Protein AF-A0A6N7ACR7-F1 (afdb_monomer)

Mean predicted aligned error: 9.59 Å

Sequence (82 aa):
MDPAIELAQRKKLEAIREKLDGQRVAELLARLKDAALGTQNLMPLFIECVESDITLGEICDVLRGVPAPVLGGWGEYVAGGF

pLDDT: mean 80.38, std 15.06, range [42.22, 94.06]

Foldseek 3Di:
DDVVVVVVVVVVVVVVVVVVLVVQLVVLLVVLLVCLLDVHDCVVSVVVCVVSVNDPVSNVVSNVPHDAPPPDGPDPPPCPDD

Radius of gyration: 18.53 Å; Cα contacts (8 Å, |Δi|>4): 36; chains: 1; bounding box: 57×29×39 Å

Solvent-accessible surface area (backbone atoms only — not comparable to full-atom values): 5063 Å² total; per-residue (Å²): 132,62,70,69,58,56,53,53,52,50,53,53,49,50,56,48,46,56,50,49,50,53,51,50,50,53,52,51,52,50,52,47,45,55,37,67,76,54,90,55,82,55,67,67,53,53,50,56,36,53,77,65,73,51,50,70,64,62,55,50,55,49,55,71,74,49,79,71,54,98,74,78,45,100,72,77,79,77,83,72,77,132

Nearest PDB structures (foldseek):
  6r1m-assembly1_A  TM=7.713E-01  e=8.136E+00  Escherichia coli
  6r1m-assembly1_B  TM=7.780E-01  e=9.842E+00  Escherichia coli

Secondary structure (DSSP, 8-state):
--HHHHHHHHHHHHHHHHHHHHHHHHHHHHHHHHHHHTT---HHHHHHHHHTT--HHHHHHHHHTSPPPSSS-TT-------

Structure (mmCIF, N/CA/C/O backbone):
data_AF-A0A6N7ACR7-F1
#
_entry.id   AF-A0A6N7ACR7-F1
#
loop_
_atom_site.group_PDB
_atom_site.id
_atom_site.type_symbol
_atom_site.label_atom_id
_atom_site.label_alt_id
_atom_site.label_comp_id
_atom_site.label_asym_id
_atom_site.label_entity_id
_atom_site.label_seq_id
_atom_site.pdbx_PDB_ins_code
_atom_site.Cartn_x
_atom_site.Cartn_y
_atom_site.Cartn_z
_atom_site.occupancy
_atom_site.B_iso_or_equiv
_atom_site.auth_seq_id
_atom_site.auth_comp_id
_atom_site.auth_asym_id
_atom_site.auth_atom_id
_atom_site.pdbx_PDB_model_num
ATOM 1 N N . MET A 1 1 ? 35.197 -5.191 -18.319 1.00 59.62 1 MET A N 1
ATOM 2 C CA . MET A 1 1 ? 33.799 -5.436 -17.913 1.00 59.62 1 MET A CA 1
ATOM 3 C C . MET A 1 1 ? 33.056 -5.806 -19.180 1.00 59.62 1 MET A C 1
ATOM 5 O O . MET A 1 1 ? 33.097 -5.017 -20.115 1.00 59.62 1 MET A O 1
ATOM 9 N N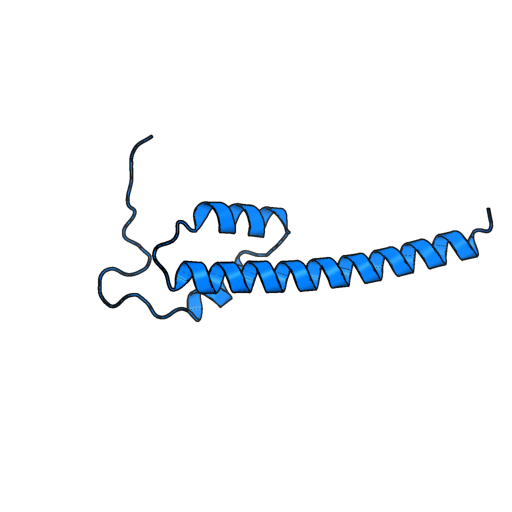 . ASP A 1 2 ? 32.542 -7.031 -19.272 1.00 80.62 2 ASP A N 1
ATOM 10 C CA . ASP A 1 2 ? 31.879 -7.530 -20.482 1.00 80.62 2 ASP A CA 1
ATOM 11 C C . ASP A 1 2 ? 30.476 -6.894 -20.596 1.00 80.62 2 ASP A C 1
ATOM 13 O O . ASP A 1 2 ? 29.650 -7.115 -19.701 1.00 80.62 2 ASP A O 1
ATOM 17 N N . PRO A 1 3 ? 30.189 -6.092 -21.638 1.00 76.19 3 PRO A N 1
ATOM 18 C CA . PRO A 1 3 ? 28.923 -5.367 -21.766 1.00 76.19 3 PRO A CA 1
ATOM 19 C C . PRO A 1 3 ? 27.693 -6.286 -21.756 1.00 76.19 3 PRO A C 1
ATOM 21 O O . PRO A 1 3 ? 26.614 -5.877 -21.327 1.00 76.19 3 PRO A O 1
ATOM 24 N N . ALA A 1 4 ? 27.841 -7.540 -22.197 1.00 78.44 4 ALA A N 1
ATOM 25 C CA . ALA A 1 4 ? 26.750 -8.510 -22.230 1.00 78.44 4 ALA A CA 1
ATOM 26 C C . ALA A 1 4 ? 26.338 -8.986 -20.825 1.00 78.44 4 ALA A C 1
ATOM 28 O O . ALA A 1 4 ? 25.151 -9.192 -20.559 1.00 78.44 4 ALA A O 1
ATOM 29 N N . ILE A 1 5 ? 27.305 -9.119 -19.909 1.00 80.81 5 ILE A N 1
ATOM 30 C CA . ILE A 1 5 ? 27.054 -9.523 -18.518 1.00 80.81 5 ILE A CA 1
ATOM 31 C C . ILE A 1 5 ? 26.341 -8.398 -17.763 1.00 80.81 5 ILE A C 1
ATOM 33 O O . ILE A 1 5 ? 25.390 -8.656 -17.025 1.00 80.81 5 ILE A O 1
ATOM 37 N N . GLU A 1 6 ? 26.750 -7.149 -17.989 1.00 83.50 6 GLU A N 1
ATOM 38 C CA . GLU A 1 6 ? 26.122 -5.977 -17.374 1.00 83.50 6 GLU A CA 1
ATOM 39 C C . GLU A 1 6 ? 24.641 -5.855 -17.771 1.00 83.50 6 GLU A C 1
ATOM 41 O O . GLU A 1 6 ? 23.768 -5.656 -16.923 1.00 83.50 6 GLU A O 1
ATOM 46 N N . LEU A 1 7 ? 24.336 -6.059 -19.054 1.00 85.81 7 LEU A N 1
ATOM 47 C CA . LEU A 1 7 ? 22.976 -5.975 -19.586 1.00 85.81 7 LEU A CA 1
ATOM 48 C C . LEU A 1 7 ? 22.080 -7.109 -19.056 1.00 85.81 7 LEU A C 1
ATOM 50 O O . LEU A 1 7 ? 20.916 -6.881 -18.725 1.00 85.81 7 LEU A O 1
ATOM 54 N N . ALA A 1 8 ? 22.627 -8.319 -18.910 1.00 86.56 8 ALA A N 1
ATOM 55 C CA . ALA A 1 8 ? 21.913 -9.453 -18.325 1.00 86.56 8 ALA A CA 1
ATOM 56 C C . ALA A 1 8 ? 21.616 -9.255 -16.827 1.00 86.56 8 ALA A C 1
ATOM 58 O O . ALA A 1 8 ? 20.520 -9.586 -16.367 1.00 86.56 8 ALA A O 1
ATOM 59 N N . GLN A 1 9 ? 22.557 -8.690 -16.063 1.00 85.81 9 GLN A N 1
ATOM 60 C CA . GLN A 1 9 ? 22.346 -8.396 -14.644 1.00 85.81 9 GLN A CA 1
ATOM 61 C C . GLN A 1 9 ? 21.303 -7.297 -14.429 1.00 85.81 9 GLN A C 1
ATOM 63 O O . GLN A 1 9 ? 20.442 -7.459 -13.565 1.00 85.81 9 GLN A O 1
ATOM 68 N N . ARG A 1 10 ? 21.322 -6.230 -15.242 1.00 85.81 10 ARG A N 1
ATOM 69 C CA . ARG A 1 10 ? 20.297 -5.171 -15.204 1.00 85.81 10 ARG A CA 1
ATOM 70 C C . ARG A 1 10 ? 18.898 -5.729 -15.464 1.00 85.81 10 ARG A C 1
ATOM 72 O O . ARG A 1 10 ? 18.017 -5.523 -14.638 1.00 85.81 10 ARG A O 1
ATOM 79 N N . LYS A 1 11 ? 18.723 -6.536 -16.517 1.00 89.06 11 LYS A N 1
ATOM 80 C CA . LYS A 1 11 ? 17.433 -7.186 -16.823 1.00 89.06 11 LYS A CA 1
ATOM 81 C C . LYS A 1 11 ? 16.943 -8.097 -15.699 1.00 89.06 11 LYS A C 1
ATOM 83 O O . LYS A 1 11 ? 15.757 -8.125 -15.386 1.00 89.06 11 LYS A O 1
ATOM 88 N N . LYS A 1 12 ? 17.851 -8.853 -15.072 1.00 88.44 12 LYS A N 1
ATOM 89 C CA . LYS A 1 12 ? 17.508 -9.699 -13.922 1.00 88.44 12 LYS A CA 1
ATOM 90 C C . LYS A 1 12 ? 17.066 -8.856 -12.724 1.00 88.44 12 LYS A C 1
ATOM 92 O O . LYS A 1 12 ? 16.129 -9.246 -12.036 1.00 88.44 12 LYS A O 1
ATOM 97 N N . LEU A 1 13 ? 17.729 -7.727 -12.478 1.00 87.50 13 LEU A N 1
ATOM 98 C CA . LEU A 1 13 ? 17.377 -6.818 -11.392 1.00 87.50 13 LEU A CA 1
ATOM 99 C C . LEU A 1 13 ? 16.025 -6.140 -11.634 1.00 87.50 13 LEU A C 1
ATOM 101 O O . LEU A 1 13 ? 15.227 -6.084 -10.709 1.00 87.50 13 LEU A O 1
ATOM 105 N N . GLU A 1 14 ? 15.748 -5.694 -12.860 1.00 86.31 14 GLU A N 1
ATOM 106 C CA . GLU A 1 14 ? 14.450 -5.127 -13.253 1.00 86.31 14 GLU A CA 1
ATOM 107 C C . GLU A 1 14 ? 13.317 -6.131 -13.024 1.00 86.31 14 GLU A C 1
ATOM 109 O O . GLU A 1 14 ? 12.366 -5.816 -12.320 1.00 86.31 14 GLU A O 1
ATOM 114 N N . ALA A 1 15 ? 13.471 -7.374 -13.491 1.00 85.25 15 ALA A N 1
ATOM 115 C CA . ALA A 1 15 ? 12.467 -8.419 -13.290 1.00 85.25 15 ALA A CA 1
ATOM 116 C C . ALA A 1 15 ? 12.256 -8.776 -11.805 1.00 85.25 15 ALA A C 1
ATOM 118 O O . ALA A 1 15 ? 11.141 -9.072 -11.374 1.00 85.25 15 ALA A O 1
ATOM 119 N N . ILE A 1 16 ? 13.328 -8.765 -11.004 1.00 84.00 16 ILE A N 1
ATOM 120 C CA . ILE A 1 16 ? 13.224 -8.960 -9.552 1.00 84.00 16 ILE A CA 1
ATOM 121 C C . ILE A 1 16 ? 12.503 -7.772 -8.914 1.00 84.00 16 ILE A C 1
ATOM 123 O O . ILE A 1 16 ? 11.651 -7.993 -8.059 1.00 84.00 16 ILE A O 1
ATOM 127 N N . ARG A 1 17 ? 12.817 -6.540 -9.329 1.00 80.88 17 ARG A N 1
ATOM 128 C CA . ARG A 1 17 ? 12.191 -5.322 -8.814 1.00 80.88 17 ARG A CA 1
ATOM 129 C C . ARG A 1 17 ? 10.699 -5.303 -9.129 1.00 80.88 17 ARG A C 1
ATOM 131 O O . ARG A 1 17 ? 9.918 -5.205 -8.201 1.00 80.88 17 ARG A O 1
ATOM 138 N N . GLU A 1 18 ? 10.306 -5.559 -10.374 1.00 81.31 18 GLU A N 1
ATOM 139 C CA . GLU A 1 18 ? 8.895 -5.664 -10.777 1.00 81.31 18 GLU A CA 1
ATOM 140 C C . GLU A 1 18 ? 8.133 -6.726 -9.970 1.00 81.31 18 GLU A C 1
ATOM 142 O O . GLU A 1 18 ? 7.003 -6.501 -9.539 1.00 81.31 18 GLU A O 1
ATOM 147 N N . LYS A 1 19 ? 8.756 -7.885 -9.712 1.00 80.62 19 LYS A N 1
ATOM 148 C CA . LYS A 1 19 ? 8.145 -8.941 -8.894 1.00 80.62 19 LYS A CA 1
ATOM 149 C C . LYS A 1 19 ? 8.027 -8.544 -7.420 1.00 80.62 19 LYS A C 1
ATOM 151 O O . LYS A 1 19 ? 7.015 -8.856 -6.795 1.00 80.62 19 LYS A O 1
ATOM 156 N N . LEU A 1 20 ? 9.063 -7.924 -6.856 1.00 77.31 20 LEU A N 1
ATOM 157 C CA . LEU A 1 20 ? 9.074 -7.483 -5.460 1.00 77.31 20 LEU A CA 1
ATOM 158 C C . LEU A 1 20 ? 8.107 -6.325 -5.235 1.00 77.31 20 LEU A C 1
ATOM 160 O O . LEU A 1 20 ? 7.406 -6.334 -4.229 1.00 77.31 20 LEU A O 1
ATOM 164 N N . ASP A 1 21 ? 8.019 -5.394 -6.179 1.00 81.38 21 ASP A N 1
ATOM 165 C CA . ASP A 1 21 ? 7.041 -4.313 -6.159 1.00 81.38 21 ASP A CA 1
ATOM 166 C C . ASP A 1 21 ? 5.633 -4.908 -6.236 1.00 81.38 21 ASP A C 1
ATOM 168 O O . ASP A 1 21 ? 4.820 -4.636 -5.363 1.00 81.38 21 ASP A O 1
ATOM 172 N N . GLY A 1 22 ? 5.364 -5.844 -7.156 1.00 86.06 22 GLY A N 1
ATOM 173 C CA . GLY A 1 22 ? 4.067 -6.530 -7.226 1.00 86.06 22 GLY A CA 1
ATOM 174 C C . GLY A 1 22 ? 3.696 -7.299 -5.949 1.00 86.06 22 GLY A C 1
ATOM 175 O O . GLY A 1 22 ? 2.546 -7.259 -5.508 1.00 86.06 22 GLY A O 1
ATOM 176 N N . GLN A 1 23 ? 4.661 -7.971 -5.313 1.00 88.88 23 GLN A N 1
ATOM 177 C CA . GLN A 1 23 ? 4.439 -8.643 -4.029 1.00 88.88 23 GLN A CA 1
ATOM 178 C C . GLN A 1 23 ? 4.174 -7.634 -2.902 1.00 88.88 23 GLN A C 1
ATOM 180 O O . GLN A 1 23 ? 3.247 -7.825 -2.116 1.00 88.88 23 GLN A O 1
ATOM 185 N N . ARG A 1 24 ? 4.951 -6.550 -2.840 1.00 89.88 24 ARG A N 1
ATOM 186 C CA . ARG A 1 24 ? 4.802 -5.484 -1.845 1.00 89.88 24 ARG A CA 1
ATOM 187 C C . ARG A 1 24 ? 3.463 -4.764 -1.987 1.00 89.88 24 ARG A C 1
ATOM 189 O O . ARG A 1 24 ? 2.807 -4.515 -0.980 1.00 89.88 24 ARG A O 1
ATOM 196 N N . VAL A 1 25 ? 3.037 -4.479 -3.217 1.00 91.06 25 VAL A N 1
ATOM 197 C CA . VAL A 1 25 ? 1.719 -3.911 -3.537 1.00 91.06 25 VAL A CA 1
ATOM 198 C C . VAL A 1 25 ? 0.620 -4.831 -3.010 1.00 91.06 25 VAL A C 1
ATOM 200 O O . VAL A 1 25 ? -0.260 -4.380 -2.281 1.00 91.06 25 VAL A O 1
ATOM 203 N N . ALA A 1 26 ? 0.700 -6.133 -3.298 1.00 91.62 26 ALA A N 1
ATOM 204 C CA . ALA A 1 26 ? -0.280 -7.102 -2.816 1.00 91.62 26 ALA A CA 1
ATOM 205 C C . ALA A 1 26 ? -0.331 -7.181 -1.277 1.00 91.62 26 ALA A C 1
ATOM 207 O O . ALA A 1 26 ? -1.418 -7.217 -0.701 1.00 91.62 26 ALA A O 1
ATOM 208 N N . GLU A 1 27 ? 0.823 -7.170 -0.602 1.00 93.62 27 GLU A N 1
ATOM 209 C CA . GLU A 1 27 ? 0.905 -7.171 0.865 1.00 93.62 27 GLU A CA 1
ATOM 210 C C . GLU A 1 27 ? 0.329 -5.889 1.483 1.00 93.62 27 GLU A C 1
ATOM 212 O O . GLU A 1 27 ? -0.427 -5.960 2.455 1.00 93.62 27 GLU A O 1
ATOM 217 N N . LEU A 1 28 ? 0.639 -4.719 0.918 1.00 94.06 28 LEU A N 1
ATOM 218 C CA . LEU A 1 28 ? 0.110 -3.436 1.385 1.00 94.06 28 LEU A CA 1
ATOM 219 C C . LEU A 1 28 ? -1.404 -3.338 1.189 1.00 94.06 28 LEU A C 1
ATOM 221 O O . LEU A 1 28 ? -2.108 -2.937 2.113 1.00 94.06 28 LEU A O 1
ATOM 225 N N . LEU A 1 29 ? -1.918 -3.767 0.035 1.00 93.31 29 LEU A N 1
ATOM 226 C CA . LEU A 1 29 ? -3.356 -3.805 -0.234 1.00 93.31 29 LEU A CA 1
ATOM 227 C C . LEU A 1 29 ? -4.091 -4.794 0.687 1.00 93.31 29 LEU A C 1
ATOM 229 O O . LEU A 1 29 ? -5.198 -4.501 1.143 1.00 93.31 29 LEU A O 1
ATOM 233 N N . ALA A 1 30 ? -3.478 -5.934 1.018 1.00 93.44 30 ALA A N 1
ATOM 234 C CA . ALA A 1 30 ? -4.028 -6.872 1.997 1.00 93.44 30 ALA A CA 1
ATOM 235 C C . ALA A 1 30 ? -4.071 -6.262 3.408 1.00 93.44 30 ALA A C 1
ATOM 237 O O . ALA A 1 30 ? -5.120 -6.282 4.051 1.00 93.44 30 ALA A O 1
ATOM 238 N N . ARG A 1 31 ? -2.973 -5.634 3.858 1.00 93.00 31 ARG A N 1
ATOM 239 C CA . ARG A 1 31 ? -2.925 -4.909 5.141 1.00 93.00 31 ARG A CA 1
ATOM 240 C C . ARG A 1 31 ? -3.959 -3.788 5.197 1.00 93.00 31 ARG A C 1
ATOM 242 O O . ARG A 1 31 ? -4.618 -3.625 6.220 1.00 93.00 31 ARG A O 1
ATOM 249 N N . LEU A 1 32 ? -4.121 -3.038 4.106 1.00 91.75 32 LEU A N 1
ATOM 250 C CA . LEU A 1 32 ? -5.129 -1.989 3.984 1.00 91.75 32 LEU A CA 1
ATOM 251 C C . LEU A 1 32 ? -6.539 -2.556 4.157 1.00 91.75 32 LEU A C 1
ATOM 253 O O . LEU A 1 32 ? -7.326 -1.989 4.909 1.00 91.75 32 LEU A O 1
ATOM 257 N N . LYS A 1 33 ? -6.847 -3.684 3.509 1.00 90.81 33 LYS A N 1
ATOM 258 C CA . LYS A 1 33 ? -8.140 -4.364 3.647 1.00 90.81 33 LYS A CA 1
ATOM 259 C C . LYS A 1 33 ? -8.413 -4.800 5.088 1.00 90.81 33 LYS A C 1
ATOM 261 O O . LYS A 1 33 ? -9.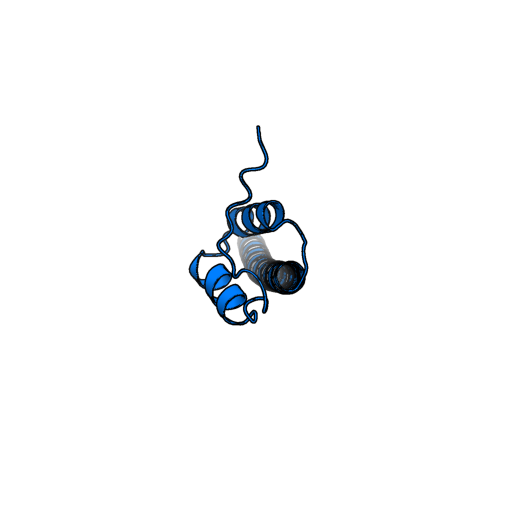510 -4.578 5.594 1.00 90.81 33 LYS A O 1
ATOM 266 N N . ASP A 1 34 ? -7.432 -5.411 5.743 1.00 90.50 34 ASP A N 1
ATOM 267 C CA . ASP A 1 34 ? -7.582 -5.905 7.114 1.00 90.50 34 ASP A CA 1
ATOM 268 C C . ASP A 1 34 ? -7.748 -4.752 8.110 1.00 90.50 34 ASP A C 1
ATOM 270 O O . ASP A 1 34 ? -8.630 -4.788 8.970 1.00 90.50 34 ASP A O 1
ATOM 274 N N . ALA A 1 35 ? -6.956 -3.68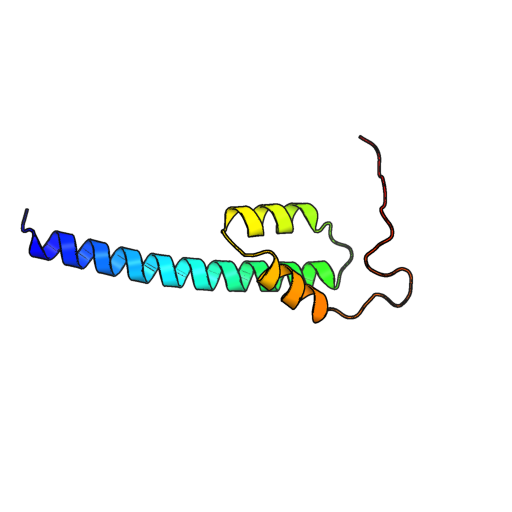8 7.956 1.00 89.00 35 ALA A N 1
ATOM 275 C CA . ALA A 1 35 ? -7.089 -2.476 8.755 1.00 89.00 35 ALA A CA 1
ATOM 276 C C . ALA A 1 35 ? -8.448 -1.800 8.530 1.00 89.00 35 ALA A C 1
ATOM 278 O O . ALA A 1 35 ? -9.050 -1.303 9.483 1.00 89.00 35 ALA A O 1
ATOM 279 N N . ALA A 1 36 ? -8.947 -1.839 7.291 1.00 86.88 36 ALA A N 1
ATOM 280 C CA . ALA A 1 36 ? -10.237 -1.290 6.903 1.00 86.88 36 ALA A CA 1
ATOM 281 C C . ALA A 1 36 ? -11.433 -2.057 7.487 1.00 86.88 36 ALA A C 1
ATOM 283 O O . ALA A 1 36 ? -12.482 -1.470 7.734 1.00 86.88 36 ALA A O 1
ATOM 284 N N . LEU A 1 37 ? -11.284 -3.359 7.732 1.00 86.06 37 LEU A N 1
ATOM 285 C CA . LEU A 1 37 ? -12.278 -4.165 8.447 1.00 86.06 37 LEU A CA 1
ATOM 286 C C . LEU A 1 37 ? -12.263 -3.921 9.964 1.00 86.06 37 LEU A C 1
ATOM 288 O O . LEU A 1 37 ? -13.217 -4.279 10.656 1.00 86.06 37 LEU A O 1
ATOM 292 N N . GLY A 1 38 ? -11.173 -3.360 10.485 1.00 82.69 38 GLY A N 1
ATOM 293 C CA . GLY A 1 38 ? -11.001 -3.039 11.895 1.00 82.69 38 GLY A CA 1
ATOM 294 C C . GLY A 1 38 ? -11.283 -1.573 12.223 1.00 82.69 38 GLY A C 1
ATOM 295 O O . GLY A 1 38 ? -11.942 -0.844 11.492 1.00 82.69 38 GLY A O 1
ATOM 296 N N . THR A 1 39 ? -10.749 -1.131 13.361 1.00 77.25 39 THR A N 1
ATOM 297 C CA . THR A 1 39 ? -10.819 0.263 13.840 1.00 77.25 39 THR A CA 1
ATOM 298 C C . THR A 1 39 ? -9.451 0.950 13.798 1.00 77.25 39 THR A C 1
ATOM 300 O O . THR A 1 39 ? -9.183 1.872 14.568 1.00 77.25 39 THR A O 1
ATOM 303 N N . GLN A 1 40 ? -8.530 0.434 12.983 1.00 82.31 40 GLN A N 1
ATOM 304 C CA . GLN A 1 40 ? -7.168 0.952 12.892 1.00 82.31 40 GLN A CA 1
ATOM 305 C C . GLN A 1 40 ? -7.154 2.257 12.091 1.00 82.31 40 GLN A C 1
ATOM 307 O O . GLN A 1 40 ? -7.945 2.443 11.168 1.00 82.31 40 GLN A O 1
ATOM 312 N N . ASN A 1 41 ? -6.239 3.170 12.424 1.00 82.94 41 ASN A N 1
ATOM 313 C CA . ASN A 1 41 ? -6.055 4.380 11.630 1.00 82.94 41 ASN A CA 1
ATOM 314 C C . ASN A 1 41 ? -5.435 4.012 10.273 1.00 82.94 41 ASN A C 1
ATOM 316 O O . ASN A 1 41 ? -4.364 3.410 10.225 1.00 82.94 41 ASN A O 1
ATOM 320 N N . LEU A 1 42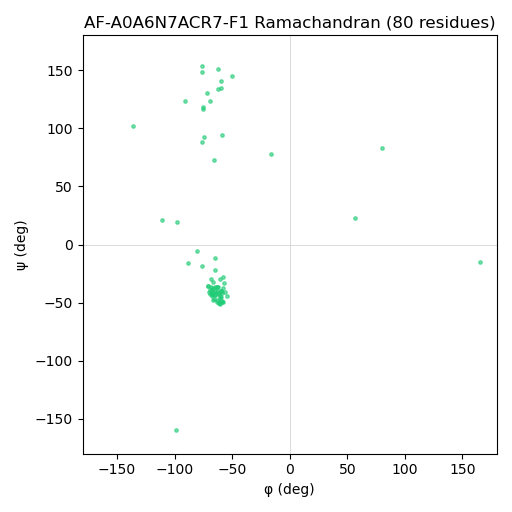 ? -6.099 4.392 9.184 1.00 88.19 42 LEU A N 1
ATOM 321 C CA . LEU A 1 42 ? -5.692 4.056 7.819 1.00 88.19 42 LEU A CA 1
ATOM 322 C C . LEU A 1 42 ? -4.724 5.061 7.200 1.00 88.19 42 LEU A C 1
ATOM 324 O O . LEU A 1 42 ? -4.072 4.734 6.214 1.00 88.19 42 LEU A O 1
ATOM 328 N N . MET A 1 43 ? -4.588 6.261 7.775 1.00 90.75 43 MET A N 1
ATOM 329 C CA . MET A 1 43 ? -3.693 7.294 7.243 1.00 90.75 43 MET A CA 1
ATOM 330 C C . MET A 1 43 ? -2.244 6.814 7.059 1.00 90.75 43 MET A C 1
ATOM 332 O O . MET A 1 43 ? -1.695 7.068 5.988 1.00 90.75 43 MET A O 1
ATOM 336 N N . PRO A 1 44 ? -1.626 6.079 8.009 1.00 90.88 44 PRO 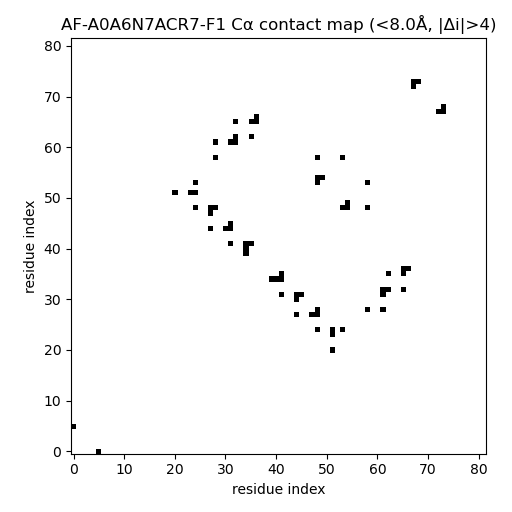A N 1
ATOM 337 C CA . PRO A 1 44 ? -0.284 5.533 7.806 1.00 90.88 44 PRO A CA 1
ATOM 338 C C . PRO A 1 44 ? -0.204 4.580 6.606 1.00 90.88 44 PRO A C 1
ATOM 340 O O . PRO A 1 44 ? 0.736 4.656 5.822 1.00 90.88 44 PRO A O 1
ATOM 343 N N . LEU A 1 45 ? -1.223 3.734 6.413 1.00 91.69 45 LEU A N 1
ATOM 344 C CA . LEU A 1 45 ? -1.270 2.782 5.301 1.00 91.69 45 LEU A CA 1
ATOM 345 C C . LEU A 1 45 ? -1.491 3.475 3.956 1.00 91.69 45 LEU A C 1
ATOM 347 O O . LEU A 1 45 ? -0.901 3.055 2.966 1.00 91.69 45 LEU A O 1
ATOM 351 N N . PHE A 1 46 ? -2.285 4.548 3.901 1.00 90.94 46 PHE A N 1
ATOM 352 C CA . PHE A 1 46 ? -2.423 5.341 2.677 1.00 90.94 46 PHE A CA 1
ATOM 353 C C . PHE A 1 46 ? -1.102 5.991 2.265 1.00 90.94 46 PHE A C 1
ATOM 355 O O . PHE A 1 46 ? -0.777 5.979 1.081 1.00 90.94 46 PHE A O 1
ATOM 362 N N . ILE A 1 47 ? -0.324 6.504 3.225 1.00 92.62 47 ILE A N 1
ATOM 363 C CA . ILE A 1 47 ? 1.012 7.050 2.953 1.00 92.62 47 ILE A CA 1
ATOM 364 C C . ILE A 1 47 ? 1.924 5.948 2.397 1.00 92.62 47 ILE A C 1
ATOM 366 O O . ILE A 1 47 ? 2.476 6.127 1.316 1.00 92.62 47 ILE A O 1
ATOM 370 N N . GLU A 1 48 ? 1.999 4.784 3.058 1.00 92.44 48 GLU A N 1
ATOM 371 C CA . GLU A 1 48 ? 2.804 3.639 2.587 1.00 92.44 48 GLU A CA 1
ATOM 372 C C . GLU A 1 48 ? 2.397 3.170 1.174 1.00 92.44 48 GLU A C 1
ATOM 374 O O . GLU A 1 48 ? 3.255 2.791 0.371 1.00 92.44 48 GLU A O 1
ATOM 379 N N . CYS A 1 49 ? 1.095 3.193 0.856 1.00 92.38 49 CYS A N 1
ATOM 380 C CA . CYS A 1 49 ? 0.583 2.825 -0.465 1.00 92.38 49 CYS A CA 1
ATOM 381 C C . CYS A 1 49 ? 1.032 3.820 -1.541 1.00 92.38 49 CYS A C 1
ATOM 383 O O . CYS A 1 49 ? 1.546 3.402 -2.577 1.00 92.38 49 CYS A O 1
ATOM 385 N N . VAL A 1 50 ? 0.884 5.124 -1.289 1.00 90.75 50 VAL A N 1
ATOM 386 C CA . VAL A 1 50 ? 1.279 6.174 -2.243 1.00 90.75 50 VAL A CA 1
ATOM 387 C C . VAL A 1 50 ? 2.799 6.215 -2.428 1.00 90.75 50 VAL A C 1
ATOM 389 O O . VAL A 1 50 ? 3.265 6.381 -3.549 1.00 90.75 50 VAL A O 1
ATOM 392 N N . GLU A 1 51 ? 3.583 6.000 -1.367 1.00 90.94 51 GLU A N 1
ATOM 393 C CA . GLU A 1 51 ? 5.049 5.873 -1.452 1.00 90.94 51 GLU A CA 1
ATOM 394 C C . GLU A 1 51 ? 5.509 4.639 -2.243 1.00 90.94 51 GLU A C 1
ATOM 396 O O . GLU A 1 51 ? 6.640 4.609 -2.725 1.00 90.94 51 GLU A O 1
ATOM 401 N N . SER A 1 52 ? 4.652 3.623 -2.367 1.00 90.50 52 SER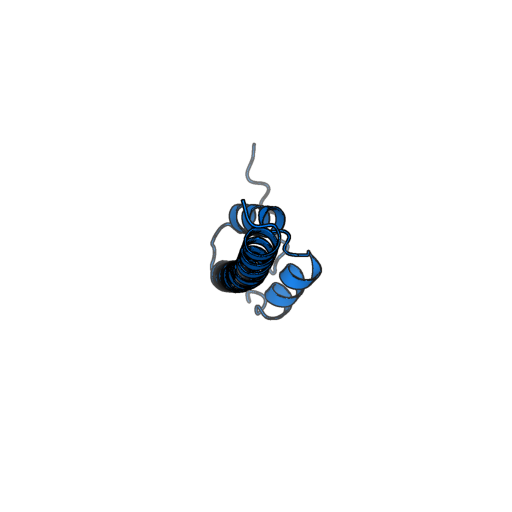 A N 1
ATOM 402 C CA . SER A 1 52 ? 4.916 2.404 -3.143 1.00 90.50 52 SER A CA 1
ATOM 403 C C . SER A 1 52 ? 4.293 2.457 -4.547 1.00 90.50 52 SER A C 1
ATOM 405 O O . SER A 1 52 ? 4.088 1.407 -5.153 1.00 90.50 52 SER A O 1
ATOM 407 N N . ASP A 1 53 ? 3.959 3.658 -5.039 1.00 89.75 53 ASP A N 1
ATOM 408 C CA . ASP A 1 53 ? 3.342 3.917 -6.349 1.00 89.75 53 ASP A CA 1
ATOM 409 C C . ASP A 1 53 ? 2.005 3.178 -6.584 1.00 89.75 53 ASP A C 1
ATOM 411 O O . ASP A 1 53 ? 1.575 2.986 -7.723 1.00 89.75 53 ASP A O 1
ATOM 415 N N . ILE A 1 54 ? 1.304 2.792 -5.509 1.00 92.00 54 ILE A N 1
ATOM 416 C CA . ILE A 1 54 ? -0.031 2.192 -5.604 1.00 92.00 54 ILE A CA 1
ATOM 417 C C . ILE A 1 54 ? -1.029 3.273 -6.003 1.00 92.00 54 ILE A C 1
ATOM 419 O O . ILE A 1 54 ? -1.107 4.348 -5.401 1.00 92.00 54 ILE A O 1
ATOM 423 N N . THR A 1 55 ? -1.837 2.978 -7.013 1.00 90.00 55 THR A N 1
ATOM 424 C CA . THR A 1 55 ? -2.785 3.946 -7.552 1.00 90.00 55 THR A CA 1
ATOM 425 C C . THR A 1 55 ? -4.005 4.118 -6.649 1.00 90.00 55 THR A C 1
ATOM 427 O O . THR A 1 55 ? -4.458 3.201 -5.961 1.00 90.00 55 THR A O 1
ATOM 430 N N . LEU A 1 56 ? -4.632 5.296 -6.726 1.00 90.75 56 LEU A N 1
ATOM 431 C CA . LEU A 1 56 ? -5.911 5.547 -6.056 1.00 90.75 56 LEU A CA 1
ATOM 432 C C . LEU A 1 56 ? -7.001 4.552 -6.494 1.00 90.75 56 LEU A C 1
ATOM 434 O O . LEU A 1 56 ? -7.852 4.187 -5.689 1.00 90.75 56 LEU A O 1
ATOM 438 N N . GLY A 1 57 ? -6.969 4.101 -7.754 1.00 90.31 57 GLY A N 1
ATOM 439 C CA . GLY A 1 57 ? -7.902 3.100 -8.274 1.00 90.31 57 GLY A CA 1
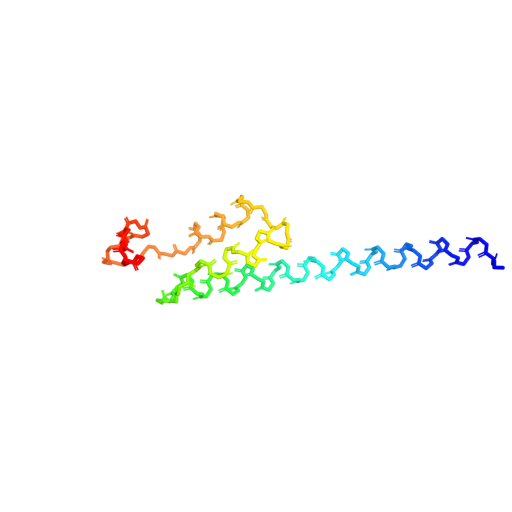ATOM 440 C C . GLY A 1 57 ? -7.807 1.777 -7.516 1.00 90.31 57 GLY A C 1
ATOM 441 O O . GLY A 1 57 ? -8.815 1.306 -6.998 1.00 90.31 57 GLY A O 1
ATOM 442 N N . GLU A 1 58 ? -6.594 1.241 -7.366 1.00 90.88 58 GLU A N 1
ATOM 443 C CA . GLU A 1 58 ? -6.338 -0.008 -6.634 1.00 90.88 58 GLU A CA 1
ATOM 444 C C . GLU A 1 58 ? -6.742 0.098 -5.159 1.00 90.88 58 GLU A C 1
ATOM 446 O O . GLU A 1 58 ? -7.383 -0.804 -4.616 1.00 90.88 58 GLU A O 1
ATOM 451 N N . ILE A 1 59 ? -6.439 1.233 -4.523 1.00 91.19 59 ILE A N 1
ATOM 452 C CA . ILE A 1 59 ? -6.839 1.522 -3.140 1.00 91.19 59 ILE A CA 1
ATOM 453 C C . ILE A 1 59 ? -8.371 1.534 -3.014 1.00 91.19 59 ILE A C 1
ATOM 455 O O . ILE A 1 59 ? -8.937 0.864 -2.147 1.00 91.19 59 ILE A O 1
ATOM 459 N N . CYS A 1 60 ? -9.066 2.274 -3.883 1.00 90.75 60 CYS A N 1
ATOM 460 C CA . CYS A 1 60 ? -10.526 2.343 -3.871 1.00 90.75 60 CYS A CA 1
ATOM 461 C C . CYS A 1 60 ? -11.178 0.987 -4.155 1.00 90.75 60 CYS A C 1
ATOM 463 O O . CYS A 1 60 ? -12.219 0.688 -3.573 1.00 90.75 60 CYS A O 1
ATOM 465 N N . ASP A 1 61 ? -10.598 0.169 -5.028 1.00 91.81 61 ASP A N 1
ATOM 466 C CA . ASP A 1 61 ? -11.140 -1.146 -5.366 1.00 91.81 61 ASP A CA 1
ATOM 467 C C . ASP A 1 61 ? -11.049 -2.125 -4.192 1.00 91.81 61 ASP A C 1
ATOM 469 O O . ASP A 1 61 ? -12.005 -2.863 -3.941 1.00 91.81 61 ASP A O 1
ATOM 473 N N . VAL A 1 62 ? -9.975 -2.064 -3.396 1.00 91.31 62 VAL A N 1
ATOM 474 C CA . VAL A 1 62 ? -9.904 -2.788 -2.118 1.00 91.31 62 VAL A CA 1
ATOM 475 C C . VAL A 1 62 ? -11.007 -2.332 -1.165 1.00 91.31 62 VAL A C 1
ATOM 477 O O . VAL A 1 62 ? -11.730 -3.169 -0.622 1.00 91.31 62 VAL A O 1
ATOM 480 N N . LEU A 1 63 ? -11.177 -1.019 -0.993 1.00 87.38 63 LEU A N 1
ATOM 481 C CA . LEU A 1 63 ? -12.162 -0.454 -0.064 1.00 87.38 63 LEU A CA 1
ATOM 482 C C . LEU A 1 63 ? -13.612 -0.727 -0.490 1.00 87.38 63 LEU A C 1
ATOM 484 O O . LEU A 1 63 ? -14.464 -0.944 0.366 1.00 87.38 63 LEU A O 1
ATOM 488 N N . ARG A 1 64 ? -13.903 -0.797 -1.796 1.00 86.50 64 ARG A N 1
ATOM 489 C CA . ARG A 1 64 ? -15.223 -1.208 -2.313 1.00 86.50 64 ARG A CA 1
ATOM 490 C C . ARG A 1 64 ? -15.612 -2.626 -1.893 1.00 86.50 64 ARG A C 1
ATOM 492 O O . ARG A 1 64 ? -16.798 -2.916 -1.767 1.00 86.50 64 ARG A O 1
ATOM 499 N N . GLY A 1 65 ? -14.629 -3.506 -1.702 1.00 83.75 65 GLY A N 1
ATOM 500 C CA . GLY A 1 65 ? -14.836 -4.873 -1.225 1.00 83.75 65 GLY A CA 1
ATOM 501 C C . GLY A 1 65 ? -15.023 -4.988 0.291 1.00 83.75 65 GLY A C 1
ATOM 502 O O . GLY A 1 65 ? -15.291 -6.088 0.779 1.00 83.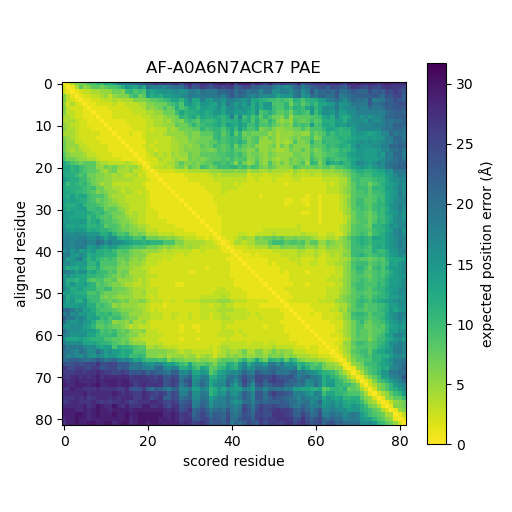75 65 GLY A O 1
ATOM 503 N N . VAL A 1 66 ? -14.868 -3.893 1.041 1.00 83.94 66 VAL A N 1
ATOM 504 C CA . VAL A 1 66 ? -15.043 -3.869 2.495 1.00 83.94 66 VAL A CA 1
ATOM 505 C C . VAL A 1 66 ? -16.503 -3.524 2.817 1.00 83.94 66 VAL A C 1
ATOM 507 O O . VAL A 1 66 ? -17.002 -2.493 2.361 1.00 83.94 66 VAL A O 1
ATOM 510 N N . PRO A 1 67 ? -17.228 -4.361 3.583 1.00 72.62 67 PRO A N 1
ATOM 511 C CA . PRO A 1 67 ? -18.594 -4.050 3.981 1.00 72.62 67 PRO A CA 1
ATOM 512 C C . PRO A 1 67 ? -18.613 -2.775 4.831 1.00 72.62 67 PRO A C 1
ATOM 514 O O . PRO A 1 67 ? -17.807 -2.613 5.747 1.00 72.62 67 PRO A O 1
ATOM 517 N N . ALA A 1 68 ? -19.537 -1.861 4.531 1.00 62.50 68 ALA A N 1
ATOM 518 C CA . ALA A 1 68 ? -19.730 -0.674 5.352 1.00 62.50 68 ALA A CA 1
ATOM 519 C C . ALA A 1 68 ? -20.108 -1.097 6.786 1.00 62.50 68 ALA A C 1
ATOM 521 O O . ALA A 1 68 ? -20.958 -1.982 6.947 1.00 62.50 68 ALA A O 1
ATOM 522 N N . PRO A 1 69 ? -19.507 -0.498 7.829 1.00 59.41 69 PRO A N 1
ATOM 523 C CA . PRO A 1 69 ? -19.904 -0.788 9.197 1.00 59.41 69 PRO A CA 1
ATOM 524 C C . PRO A 1 69 ? -21.383 -0.435 9.396 1.00 59.41 69 PRO A C 1
ATOM 526 O O . PRO A 1 69 ? -21.884 0.568 8.889 1.00 59.41 69 PRO A O 1
ATOM 529 N N . VAL A 1 70 ? -22.086 -1.286 10.148 1.00 54.84 70 VAL A N 1
ATOM 530 C CA . VAL A 1 70 ? -23.544 -1.221 10.379 1.00 54.84 70 VAL A CA 1
ATOM 531 C C . VAL A 1 70 ? -23.958 0.047 11.154 1.00 54.84 70 VAL A C 1
ATOM 533 O O . VAL A 1 70 ? -25.137 0.387 11.209 1.00 54.84 70 VAL A O 1
ATOM 536 N N . LEU A 1 71 ? -22.994 0.780 11.717 1.00 50.62 71 LEU A N 1
ATOM 537 C CA . LEU A 1 71 ? -23.180 2.035 12.442 1.00 50.62 71 LEU A CA 1
ATOM 538 C C . LEU A 1 71 ? -22.094 3.027 11.987 1.00 50.62 71 LEU A C 1
ATOM 540 O O . LEU A 1 71 ? -20.950 2.898 12.407 1.00 50.62 71 LEU A O 1
ATOM 544 N N . GLY A 1 72 ? -22.441 3.981 11.115 1.00 52.41 72 GLY A N 1
ATOM 545 C CA . GLY A 1 72 ? -21.547 5.074 10.697 1.00 52.41 72 GLY A CA 1
ATOM 546 C C . GLY A 1 72 ? -20.527 4.670 9.628 1.00 52.41 72 GLY A C 1
ATOM 547 O O . GLY A 1 72 ? -19.380 4.350 9.924 1.00 52.41 72 GLY A O 1
ATOM 548 N N . GLY A 1 73 ? -20.945 4.672 8.359 1.00 50.00 73 GLY A N 1
ATOM 549 C CA . GLY A 1 73 ? -20.064 4.381 7.227 1.00 50.00 73 GLY A CA 1
ATOM 550 C C . GLY A 1 73 ? -18.914 5.384 7.090 1.00 50.00 73 GLY A C 1
ATOM 551 O O . GLY A 1 73 ? -19.063 6.546 7.454 1.00 50.00 73 GLY A O 1
ATOM 552 N N . TRP A 1 74 ? -17.795 4.901 6.537 1.00 54.16 74 TRP A N 1
ATOM 553 C CA . TRP A 1 74 ? -16.659 5.615 5.930 1.00 54.16 74 TRP A CA 1
ATOM 554 C C . TRP A 1 74 ? -16.940 7.088 5.575 1.00 54.16 74 TRP A C 1
ATOM 556 O O . TRP A 1 74 ? -17.227 7.408 4.424 1.00 54.16 74 TRP A O 1
ATOM 566 N N . GLY A 1 75 ? -16.931 7.994 6.551 1.00 48.91 75 GLY A N 1
ATOM 567 C CA . GLY A 1 75 ? -17.502 9.325 6.323 1.00 48.91 75 GLY A CA 1
ATOM 568 C C . GLY A 1 75 ? -17.762 10.164 7.566 1.00 48.91 75 GLY A C 1
ATOM 569 O O . GLY A 1 75 ? -17.891 11.381 7.439 1.00 48.91 75 GLY A O 1
ATOM 570 N N . GLU A 1 76 ? -17.765 9.584 8.767 1.00 49.00 76 GLU A N 1
ATOM 571 C CA . GLU A 1 76 ? -17.655 10.398 9.977 1.00 49.00 76 GLU A CA 1
ATOM 572 C C . GLU A 1 76 ? -16.211 10.889 10.113 1.00 49.00 76 GLU A C 1
ATOM 574 O O . GLU A 1 76 ? -15.322 10.214 10.627 1.00 49.00 76 GLU A O 1
ATOM 579 N N . TYR A 1 77 ? -15.972 12.082 9.568 1.00 50.94 77 TYR A N 1
ATOM 580 C CA . TYR A 1 77 ? -14.748 12.846 9.755 1.00 50.94 77 TYR A CA 1
ATOM 581 C C . TYR A 1 77 ? -14.582 13.113 11.260 1.00 50.94 77 TYR A C 1
ATOM 583 O O . TYR A 1 77 ? -15.142 14.067 11.799 1.00 50.94 77 TYR A O 1
ATOM 591 N N . VAL A 1 78 ? -13.827 12.271 11.969 1.00 55.44 78 VAL A N 1
ATOM 592 C CA . VAL A 1 78 ? -13.387 12.598 13.328 1.00 55.44 78 VAL A CA 1
ATOM 593 C C . VAL A 1 78 ? -12.257 13.604 13.172 1.00 55.44 78 VAL A C 1
ATOM 595 O O . VAL A 1 78 ? -11.086 13.247 13.064 1.00 55.44 78 VAL A O 1
ATOM 598 N N . ALA A 1 79 ? -12.623 14.883 13.110 1.00 42.22 79 ALA A N 1
ATOM 599 C CA . ALA A 1 79 ? -11.697 15.990 13.296 1.00 42.22 79 ALA A CA 1
ATOM 600 C C . ALA A 1 79 ? -11.187 15.965 14.751 1.00 42.22 79 ALA A C 1
ATOM 602 O O . ALA A 1 79 ? -11.613 16.746 15.597 1.00 42.22 79 ALA A O 1
ATOM 603 N N . GLY A 1 80 ? -10.321 15.000 15.065 1.00 43.91 80 GLY A N 1
ATOM 604 C CA . GLY A 1 80 ? -9.508 14.990 16.274 1.00 43.91 80 GLY A CA 1
ATOM 605 C C . GLY A 1 80 ? -8.386 16.001 16.087 1.00 43.91 80 GLY A C 1
ATOM 606 O O . GLY A 1 80 ? -7.622 15.885 15.132 1.00 43.91 80 GLY A O 1
ATOM 607 N N . GLY A 1 81 ? -8.372 17.019 16.945 1.00 46.44 81 GLY A N 1
ATOM 608 C CA . GLY A 1 81 ? -7.578 18.238 16.812 1.00 46.44 81 GLY A CA 1
ATOM 609 C C . GLY A 1 81 ? -6.088 18.035 16.531 1.00 46.44 81 GLY A C 1
ATOM 610 O O . GLY A 1 81 ? -5.460 17.104 17.035 1.00 46.44 81 GLY A O 1
ATOM 611 N N . PHE A 1 82 ? -5.565 18.965 15.731 1.00 44.66 82 PHE A N 1
ATOM 612 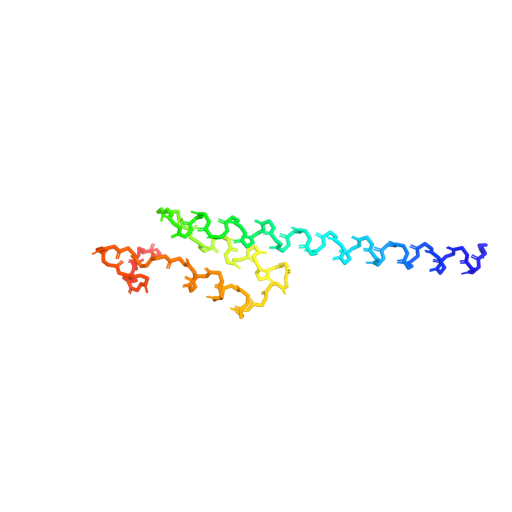C CA . PHE A 1 82 ? -4.172 19.404 15.798 1.00 44.66 82 PHE A CA 1
ATOM 613 C C . PHE A 1 82 ? -3.856 20.001 17.174 1.00 44.66 82 PHE A C 1
ATOM 615 O O . PHE A 1 82 ? -4.784 20.587 17.784 1.00 44.66 82 PHE A O 1
#